Protein AF-A0AA87IZM4-F1 (afdb_monomer_lite)

Foldseek 3Di:
DDQDPQFDWDQDPVGIDGLAHNWDWDDPDPQKIWIWGDDPPKIWIWMWHADDVRQKTQTDDIAIPPHDDQVRQVVPVVGPVVVVVSRVVVNPDDIDGRDPPPPPPD

Secondary structure (DSSP, 8-state):
-EEETTEEEEEETTEEEEEESS-EEEE-SSSEEEEEEEETTEEEEEEEEEETTTTEEEEEEEEEESPPPHHHHHHSTTHHHHHHHHHHHHHTSPPEE---------

Radius of gyration: 14.88 Å; chains: 1; bounding box: 34×36×49 Å

Structure (mmCIF, N/CA/C/O backbone):
data_AF-A0AA87IZM4-F1
#
_entry.id   AF-A0AA87IZM4-F1
#
loop_
_atom_site.group_PDB
_atom_site.id
_atom_site.type_symbol
_atom_site.label_atom_id
_atom_site.label_alt_id
_atom_site.label_comp_id
_atom_site.label_asym_id
_atom_site.label_entity_id
_atom_site.label_seq_id
_atom_site.pdbx_PDB_ins_code
_atom_site.Cartn_x
_atom_site.Cartn_y
_atom_site.Cartn_z
_atom_site.occupancy
_atom_site.B_iso_or_equiv
_atom_site.auth_seq_id
_atom_site.auth_comp_id
_atom_site.auth_asym_id
_atom_site.auth_atom_id
_atom_site.pdbx_PDB_model_num
ATOM 1 N N . MET A 1 1 ? -8.379 -6.538 5.439 1.00 75.56 1 MET A N 1
ATOM 2 C CA . MET A 1 1 ? -6.898 -6.443 5.517 1.00 75.56 1 MET A CA 1
ATOM 3 C C . MET A 1 1 ? -6.527 -5.952 6.911 1.00 75.56 1 MET A C 1
ATOM 5 O O . MET A 1 1 ? -7.411 -5.451 7.595 1.00 75.56 1 MET A O 1
ATOM 9 N N . ALA A 1 2 ? -5.277 -6.105 7.341 1.00 78.75 2 ALA A N 1
ATOM 10 C CA . ALA A 1 2 ? -4.806 -5.656 8.655 1.00 78.75 2 ALA A CA 1
ATOM 11 C C . ALA A 1 2 ? -3.310 -5.309 8.625 1.00 78.75 2 ALA A C 1
ATOM 13 O O . ALA A 1 2 ? -2.608 -5.679 7.683 1.00 78.75 2 ALA A O 1
ATOM 14 N N . VAL A 1 3 ? -2.818 -4.644 9.674 1.00 81.69 3 VAL A N 1
ATOM 15 C CA . VAL A 1 3 ? -1.380 -4.551 9.965 1.00 81.69 3 VAL A CA 1
ATOM 16 C C . VAL A 1 3 ? -1.068 -5.492 11.127 1.00 81.69 3 VAL A C 1
ATOM 18 O O . VAL A 1 3 ? -1.540 -5.271 12.241 1.00 81.69 3 VAL A O 1
ATOM 21 N N . LEU A 1 4 ? -0.302 -6.553 10.873 1.00 81.88 4 LEU A N 1
ATOM 22 C CA . LEU A 1 4 ? 0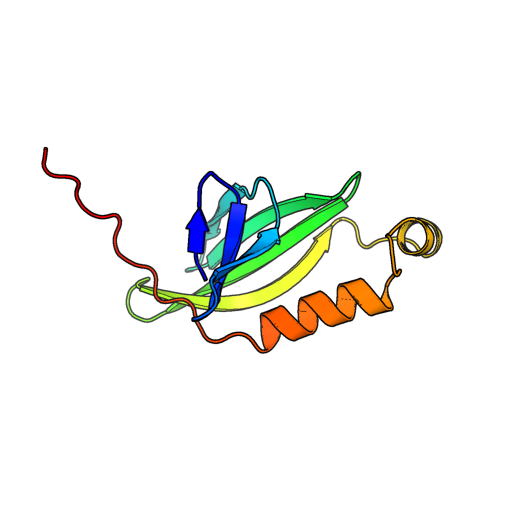.057 -7.578 11.858 1.00 81.88 4 LEU A CA 1
ATOM 23 C C . LEU A 1 4 ? 1.574 -7.651 11.995 1.00 81.88 4 LEU A C 1
ATOM 25 O O . LEU A 1 4 ? 2.272 -7.866 11.012 1.00 81.88 4 LEU A O 1
ATOM 29 N N . GLY A 1 5 ? 2.098 -7.458 13.209 1.00 81.69 5 GLY A N 1
ATOM 30 C CA . GLY A 1 5 ? 3.546 -7.530 13.455 1.00 81.69 5 GLY A CA 1
ATOM 31 C C . GLY A 1 5 ? 4.377 -6.520 12.650 1.00 81.69 5 GLY A C 1
ATOM 32 O O . GLY A 1 5 ? 5.563 -6.742 12.445 1.00 81.69 5 GLY A O 1
ATOM 33 N N . GLY A 1 6 ? 3.757 -5.431 12.181 1.00 85.06 6 GLY A N 1
ATOM 34 C CA . GLY A 1 6 ? 4.388 -4.455 11.291 1.00 85.06 6 GLY A CA 1
ATOM 35 C C . GLY A 1 6 ? 4.290 -4.793 9.801 1.00 85.06 6 GLY A C 1
ATOM 36 O O . GLY A 1 6 ? 4.795 -4.027 8.995 1.00 85.06 6 GLY A O 1
ATOM 37 N N . ASP A 1 7 ? 3.622 -5.877 9.406 1.00 87.75 7 ASP A N 1
ATOM 38 C CA . ASP A 1 7 ? 3.371 -6.218 8.004 1.00 87.75 7 ASP A CA 1
ATOM 39 C C . ASP A 1 7 ? 1.929 -5.885 7.611 1.00 87.75 7 ASP A C 1
ATOM 41 O O . ASP A 1 7 ? 0.990 -6.129 8.370 1.00 87.75 7 ASP A O 1
ATOM 45 N N . PHE A 1 8 ? 1.730 -5.368 6.400 1.00 86.88 8 PHE A N 1
ATOM 46 C CA . PHE A 1 8 ? 0.403 -5.184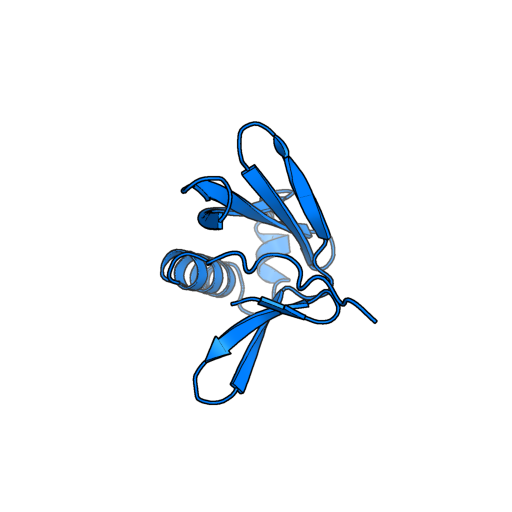 5.825 1.00 86.88 8 PHE A CA 1
ATOM 47 C C . PHE A 1 8 ? -0.054 -6.468 5.140 1.00 86.88 8 PHE A C 1
ATOM 49 O O . PHE A 1 8 ? 0.589 -6.956 4.201 1.00 86.88 8 PHE A O 1
ATOM 56 N N . VAL A 1 9 ? -1.176 -7.013 5.603 1.00 85.56 9 VAL A N 1
ATOM 57 C CA . VAL A 1 9 ? -1.684 -8.317 5.180 1.00 85.56 9 VAL A CA 1
ATOM 58 C C . VAL A 1 9 ? -3.113 -8.234 4.654 1.00 85.56 9 VAL A C 1
ATOM 60 O O . VAL A 1 9 ? -3.998 -7.624 5.260 1.00 85.56 9 VAL A O 1
ATOM 63 N N . LEU A 1 10 ? -3.367 -8.912 3.538 1.00 81.50 10 LEU A N 1
ATOM 64 C CA . LEU A 1 10 ? -4.710 -9.232 3.071 1.00 81.50 10 LEU A CA 1
ATOM 65 C C . LEU A 1 10 ? -5.190 -10.469 3.836 1.00 81.50 10 LEU A C 1
ATOM 67 O O . LEU A 1 10 ? -4.515 -11.493 3.811 1.00 81.50 10 LEU A O 1
ATOM 71 N N . ILE A 1 11 ? -6.336 -10.378 4.508 1.00 80.25 11 ILE A N 1
ATOM 72 C CA . ILE A 1 11 ? -6.954 -11.504 5.222 1.00 80.25 11 ILE A CA 1
ATOM 73 C C . ILE A 1 11 ? -8.067 -12.052 4.328 1.00 80.25 11 ILE A C 1
ATOM 75 O O . ILE A 1 11 ? -8.880 -11.270 3.835 1.00 80.25 11 ILE A O 1
ATOM 79 N N . SER A 1 12 ? -8.082 -13.364 4.127 1.00 78.69 12 SER A N 1
ATOM 80 C CA . SER A 1 12 ? -9.124 -14.120 3.434 1.00 78.69 12 SER A CA 1
ATOM 81 C C . SER A 1 12 ? -9.572 -15.304 4.293 1.00 78.69 12 SER A C 1
ATOM 83 O O . SER A 1 12 ? -8.928 -15.650 5.283 1.00 78.69 12 SER A O 1
ATOM 85 N N . ASP A 1 13 ? -10.646 -15.981 3.890 1.00 77.50 13 ASP A N 1
ATOM 86 C CA . ASP A 1 13 ? -11.172 -17.145 4.621 1.00 77.50 13 ASP A CA 1
ATOM 87 C C . ASP A 1 13 ? -10.156 -18.296 4.733 1.00 77.50 13 ASP A C 1
ATOM 89 O O . ASP A 1 13 ? -10.203 -19.113 5.647 1.00 77.50 13 ASP A O 1
ATOM 93 N N . THR A 1 14 ? -9.200 -18.349 3.804 1.00 82.50 14 THR A N 1
ATOM 94 C CA . THR A 1 14 ? -8.161 -19.382 3.719 1.00 82.50 14 THR A CA 1
ATOM 95 C C . THR A 1 14 ? -6.854 -19.003 4.422 1.00 82.50 14 THR A C 1
ATOM 97 O O . THR A 1 14 ? -5.893 -19.768 4.356 1.00 82.50 14 THR A O 1
ATOM 100 N N . GLY A 1 15 ? -6.771 -17.824 5.048 1.00 81.88 15 GLY A N 1
ATOM 101 C CA . GLY A 1 15 ? -5.575 -17.359 5.754 1.00 81.88 15 GLY A CA 1
ATOM 102 C C . GLY A 1 15 ? -5.251 -15.894 5.481 1.00 81.88 15 GLY A C 1
ATOM 103 O O . GLY A 1 15 ? -6.131 -15.064 5.282 1.00 81.88 15 GLY A O 1
ATOM 104 N N . TYR A 1 16 ? -3.966 -15.548 5.486 1.00 83.88 16 TYR A N 1
ATOM 105 C CA . TYR A 1 16 ? -3.531 -14.201 5.134 1.00 83.88 16 TYR A CA 1
ATOM 106 C C . TYR A 1 16 ? -2.372 -14.223 4.144 1.00 83.88 16 TYR A C 1
ATOM 108 O O . TYR A 1 16 ? -1.534 -15.125 4.138 1.00 83.88 16 TYR A O 1
ATOM 116 N N . LYS A 1 17 ? -2.321 -13.193 3.305 1.00 84.31 17 LYS A N 1
ATOM 117 C CA . LYS A 1 17 ? -1.242 -12.930 2.358 1.00 84.31 17 LYS A CA 1
ATOM 118 C C . LYS A 1 17 ? -0.566 -11.630 2.757 1.00 84.31 17 LYS A C 1
ATOM 120 O O . LYS A 1 17 ? -1.222 -10.596 2.846 1.00 84.31 17 LYS A O 1
ATOM 125 N N . ILE A 1 18 ? 0.747 -11.668 2.953 1.00 84.69 18 ILE A N 1
ATOM 126 C CA . ILE A 1 18 ? 1.527 -10.446 3.156 1.00 84.69 18 ILE A CA 1
ATOM 127 C C . ILE A 1 18 ? 1.575 -9.683 1.833 1.00 84.69 18 ILE A C 1
ATOM 129 O O . ILE A 1 18 ? 2.012 -10.223 0.815 1.00 84.69 18 ILE A O 1
ATOM 133 N N . VAL A 1 19 ? 1.105 -8.438 1.859 1.00 83.38 19 VAL A N 1
ATOM 134 C CA . VAL A 1 19 ? 1.111 -7.534 0.705 1.00 83.38 19 VAL A CA 1
ATOM 135 C C . VAL A 1 19 ? 2.324 -6.616 0.765 1.00 83.38 19 VAL A C 1
ATOM 137 O O . VAL A 1 19 ? 3.028 -6.470 -0.230 1.00 83.38 19 VAL A O 1
ATOM 140 N N . GLN A 1 20 ? 2.614 -6.053 1.940 1.00 85.50 20 GLN A N 1
ATOM 141 C CA . GLN A 1 20 ? 3.803 -5.234 2.172 1.00 85.50 20 GLN A CA 1
ATOM 142 C C . GLN A 1 20 ? 4.435 -5.611 3.513 1.00 85.50 20 GLN A C 1
ATOM 144 O O . GLN A 1 20 ? 3.725 -5.829 4.492 1.00 85.50 20 GLN A O 1
ATOM 149 N N . LYS A 1 21 ? 5.767 -5.689 3.560 1.00 87.12 21 LYS A N 1
ATOM 150 C CA . LYS A 1 21 ? 6.515 -6.001 4.786 1.00 87.12 21 LYS A CA 1
ATOM 151 C C . LYS A 1 21 ? 7.024 -4.742 5.472 1.00 87.12 21 LYS A C 1
ATOM 153 O O . LYS A 1 21 ? 7.362 -3.782 4.780 1.00 87.12 21 LYS A O 1
ATOM 158 N N . ALA A 1 22 ? 7.146 -4.794 6.798 1.00 89.38 22 ALA A N 1
ATOM 159 C CA . ALA A 1 22 ? 7.735 -3.745 7.631 1.00 89.38 22 ALA A CA 1
ATOM 160 C C . ALA A 1 22 ? 7.183 -2.345 7.298 1.00 89.38 22 ALA A C 1
ATOM 162 O O . ALA A 1 22 ? 7.931 -1.394 7.058 1.00 89.38 22 ALA A O 1
ATOM 163 N N . VAL A 1 23 ? 5.856 -2.243 7.229 1.00 90.56 23 VAL A N 1
ATOM 164 C CA . VAL A 1 23 ? 5.162 -1.009 6.891 1.00 90.56 23 VAL A CA 1
ATOM 165 C C . VAL A 1 23 ? 5.241 0.001 8.029 1.00 90.56 23 VAL A C 1
ATOM 167 O O . VAL A 1 23 ? 5.039 -0.315 9.202 1.00 90.56 23 VAL A O 1
ATOM 170 N N . LYS A 1 24 ? 5.480 1.257 7.667 1.00 91.75 24 LYS A N 1
ATOM 171 C CA . LYS A 1 24 ? 5.350 2.408 8.553 1.00 91.75 24 LYS A CA 1
ATOM 172 C C . LYS A 1 24 ? 4.076 3.158 8.198 1.00 91.75 24 LYS A C 1
ATOM 174 O O . LYS A 1 24 ? 3.931 3.603 7.063 1.00 91.75 24 LYS A O 1
ATOM 179 N N . VAL A 1 25 ? 3.181 3.321 9.167 1.00 89.31 25 VAL A N 1
ATOM 180 C CA . VAL A 1 25 ? 1.960 4.124 9.022 1.00 89.31 25 VAL A CA 1
ATOM 181 C C . VAL A 1 25 ? 2.190 5.486 9.670 1.00 89.31 25 VAL A C 1
ATOM 183 O O . VAL A 1 25 ? 2.686 5.570 10.792 1.00 89.31 25 VAL A O 1
ATOM 186 N N . THR A 1 26 ? 1.866 6.553 8.952 1.00 90.06 26 THR A N 1
ATOM 187 C CA . THR A 1 26 ? 1.990 7.941 9.409 1.00 90.06 26 THR A CA 1
ATOM 188 C C . THR A 1 26 ? 0.740 8.722 9.047 1.00 90.06 26 THR A C 1
ATOM 190 O O . THR A 1 26 ? 0.217 8.549 7.946 1.00 90.06 26 THR A O 1
ATOM 193 N N . ASP A 1 27 ? 0.310 9.615 9.933 1.00 88.88 27 ASP A N 1
ATOM 194 C CA . ASP A 1 27 ? -0.693 10.628 9.608 1.00 88.88 27 ASP A CA 1
ATOM 195 C C . ASP A 1 27 ? -0.132 11.581 8.539 1.00 88.88 27 ASP A C 1
ATOM 197 O O . ASP A 1 27 ? 0.986 12.091 8.667 1.00 88.88 27 ASP A O 1
ATOM 201 N N . ALA A 1 28 ? -0.880 11.752 7.451 1.00 87.81 28 ALA A N 1
ATOM 202 C CA . ALA A 1 28 ? -0.551 12.652 6.350 1.00 87.81 28 ALA A CA 1
ATOM 203 C C . ALA A 1 28 ? -1.368 13.958 6.393 1.00 87.81 28 ALA A C 1
ATOM 205 O O . ALA A 1 28 ? -1.225 14.796 5.499 1.00 87.81 28 ALA A O 1
ATOM 206 N N . GLY A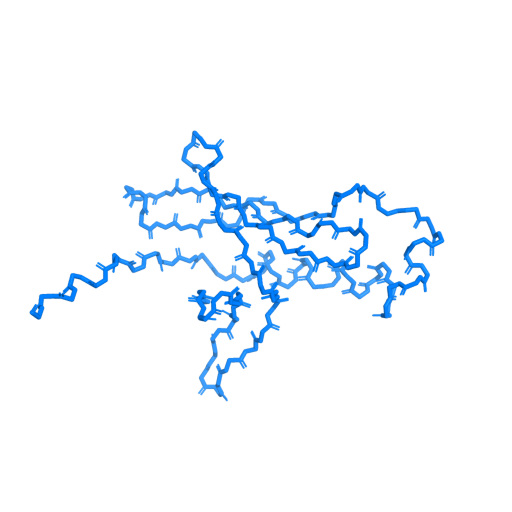 1 29 ? -2.195 14.142 7.426 1.00 86.81 29 GLY A N 1
ATOM 207 C CA . GLY A 1 29 ? -3.111 15.261 7.583 1.00 86.81 29 GLY A CA 1
ATOM 208 C C . GLY A 1 29 ? -4.320 15.173 6.650 1.00 86.81 29 GLY A C 1
ATOM 209 O O . GLY A 1 29 ? -4.391 14.330 5.757 1.00 86.81 29 GLY A O 1
ATOM 210 N N . ALA A 1 30 ? -5.287 16.072 6.856 1.00 86.00 30 ALA A N 1
ATOM 211 C CA . ALA A 1 30 ? -6.510 16.159 6.048 1.00 86.00 30 ALA A CA 1
ATOM 212 C C . ALA A 1 30 ? -7.236 14.805 5.900 1.00 86.00 30 ALA A C 1
ATOM 214 O O . ALA A 1 30 ? -7.639 14.435 4.796 1.00 86.00 30 ALA A O 1
ATOM 215 N N . ASN A 1 31 ? -7.369 14.076 7.015 1.00 88.50 31 ASN A N 1
ATOM 216 C CA . ASN A 1 31 ? -8.009 12.763 7.095 1.00 88.50 31 ASN A CA 1
ATOM 217 C C . ASN A 1 31 ? -7.349 11.746 6.154 1.00 88.50 31 ASN A C 1
ATOM 219 O O . ASN A 1 31 ? -8.025 11.053 5.396 1.00 88.50 31 ASN A O 1
ATOM 223 N N . ARG A 1 32 ? -6.013 11.677 6.152 1.00 89.81 32 ARG A N 1
ATOM 224 C CA . ARG A 1 32 ? -5.263 10.705 5.349 1.00 89.81 32 ARG A CA 1
ATOM 225 C C . ARG A 1 32 ? -4.223 9.968 6.169 1.00 89.81 32 ARG A C 1
ATOM 227 O O . ARG A 1 32 ? -3.465 10.565 6.926 1.00 89.81 32 ARG A O 1
ATOM 234 N N . LEU A 1 33 ? -4.111 8.670 5.915 1.00 90.06 33 LEU A N 1
ATOM 235 C CA . LEU A 1 33 ? -3.016 7.841 6.400 1.00 90.06 33 LEU A CA 1
ATOM 236 C C . LEU A 1 33 ? -2.092 7.496 5.243 1.00 90.06 33 LEU A C 1
ATOM 238 O O . LEU A 1 33 ? -2.529 6.996 4.208 1.00 90.06 33 LEU A O 1
ATOM 242 N N . LYS A 1 34 ? -0.796 7.707 5.440 1.00 91.94 34 LYS A N 1
ATOM 243 C CA . LYS A 1 34 ? 0.238 7.234 4.526 1.00 91.94 34 LYS A CA 1
ATOM 244 C C . LYS A 1 34 ? 0.902 6.002 5.114 1.00 91.94 34 LYS A C 1
ATOM 246 O O . LYS A 1 34 ? 1.443 6.046 6.215 1.00 91.94 34 LYS A O 1
ATOM 251 N N . MET A 1 35 ? 0.905 4.921 4.354 1.00 92.00 35 MET A N 1
ATOM 252 C CA . MET A 1 35 ? 1.614 3.691 4.661 1.00 92.00 35 MET A CA 1
ATOM 253 C C . MET A 1 35 ? 2.798 3.544 3.708 1.00 92.00 35 MET A C 1
ATOM 255 O O . MET A 1 35 ? 2.654 3.676 2.497 1.00 92.00 35 MET A O 1
ATOM 259 N N . THR A 1 36 ? 3.988 3.325 4.255 1.00 93.44 36 THR A N 1
ATOM 260 C CA . THR A 1 36 ? 5.244 3.234 3.500 1.00 93.44 36 THR A CA 1
ATOM 261 C C . THR A 1 36 ? 5.915 1.898 3.767 1.00 93.44 36 THR A C 1
ATOM 263 O O . THR A 1 36 ? 6.084 1.528 4.926 1.00 93.44 36 THR A O 1
ATOM 266 N N . ALA A 1 37 ? 6.323 1.198 2.713 1.00 91.81 37 ALA A N 1
ATOM 267 C CA . ALA A 1 37 ? 7.123 -0.019 2.798 1.00 91.81 37 ALA A CA 1
ATOM 268 C C . ALA A 1 37 ? 8.384 0.123 1.945 1.00 91.81 37 ALA A C 1
ATOM 270 O O . ALA A 1 37 ? 8.311 0.577 0.804 1.00 91.81 37 ALA A O 1
ATOM 271 N N . ASN A 1 38 ? 9.530 -0.298 2.470 1.00 89.44 38 ASN A N 1
ATOM 272 C CA . ASN A 1 38 ? 10.782 -0.247 1.720 1.00 89.44 38 ASN A CA 1
ATOM 273 C C . ASN A 1 38 ? 10.870 -1.432 0.752 1.00 89.44 38 ASN A C 1
ATOM 275 O O . ASN A 1 38 ? 10.664 -2.586 1.133 1.00 89.44 38 ASN A O 1
ATOM 279 N N . PHE A 1 39 ? 11.229 -1.147 -0.494 1.00 81.56 39 PHE A N 1
ATOM 280 C CA . PHE A 1 39 ? 11.435 -2.118 -1.558 1.00 81.56 39 PHE A CA 1
ATOM 281 C C . PHE A 1 39 ? 12.786 -1.856 -2.235 1.00 81.56 39 PHE A C 1
ATOM 283 O O . PHE A 1 39 ? 12.888 -1.162 -3.246 1.00 81.56 39 PHE A O 1
ATOM 290 N N . GLY A 1 40 ? 13.861 -2.384 -1.643 1.00 81.69 40 GLY A N 1
ATOM 291 C CA . GLY A 1 40 ? 15.224 -2.085 -2.086 1.00 81.69 40 GLY A CA 1
ATOM 292 C C . GLY A 1 40 ? 15.539 -0.597 -1.918 1.00 81.69 40 GLY A C 1
ATOM 293 O O . GLY A 1 40 ? 15.489 -0.082 -0.805 1.00 81.69 40 GLY A O 1
ATOM 294 N N . SER A 1 41 ? 15.849 0.087 -3.021 1.00 83.38 41 SER A N 1
ATOM 295 C CA . SER A 1 41 ? 16.085 1.539 -3.057 1.00 83.38 41 SER A CA 1
ATOM 296 C C . SER A 1 41 ? 14.815 2.373 -3.267 1.00 83.38 41 SER A C 1
ATOM 298 O O . SER A 1 41 ? 14.911 3.588 -3.423 1.00 83.38 41 SER A O 1
ATOM 300 N N . LEU A 1 42 ? 13.646 1.735 -3.350 1.00 88.56 42 LEU A N 1
ATOM 301 C CA . LEU A 1 42 ? 12.367 2.377 -3.644 1.00 88.56 42 LEU A CA 1
ATOM 302 C C . LEU A 1 42 ? 11.455 2.310 -2.422 1.00 88.56 42 LEU A C 1
ATOM 304 O O . LEU A 1 42 ? 11.479 1.333 -1.674 1.00 88.56 42 LEU A O 1
ATOM 308 N N . ASN A 1 43 ? 10.600 3.309 -2.255 1.00 90.38 43 ASN A N 1
ATOM 309 C CA . ASN A 1 43 ? 9.534 3.282 -1.264 1.00 90.38 43 ASN A CA 1
ATOM 310 C C . ASN A 1 43 ? 8.213 2.969 -1.953 1.00 90.38 43 ASN A C 1
ATOM 312 O O . ASN A 1 43 ? 7.802 3.681 -2.862 1.00 90.38 43 ASN A O 1
ATOM 316 N N . TRP A 1 44 ? 7.519 1.937 -1.496 1.00 90.94 44 TRP A N 1
ATOM 317 C CA . TRP A 1 44 ? 6.125 1.707 -1.841 1.00 90.94 44 TRP A CA 1
ATOM 318 C C . TRP A 1 44 ? 5.245 2.518 -0.907 1.00 90.94 44 TRP A C 1
ATOM 320 O O . TRP A 1 44 ? 5.163 2.233 0.290 1.00 90.94 44 TRP A O 1
ATOM 330 N N . ILE A 1 45 ? 4.551 3.496 -1.479 1.00 91.62 45 ILE A N 1
ATOM 331 C CA . ILE A 1 45 ? 3.624 4.376 -0.783 1.00 91.62 45 ILE A CA 1
ATOM 332 C C . ILE A 1 45 ? 2.184 3.971 -1.093 1.00 91.62 45 ILE A C 1
ATOM 334 O O . ILE A 1 45 ? 1.785 3.868 -2.252 1.00 91.62 45 ILE A O 1
ATOM 338 N N . THR A 1 46 ? 1.406 3.767 -0.038 1.00 90.94 46 THR A N 1
ATOM 339 C CA . THR A 1 46 ? -0.028 3.476 -0.073 1.00 90.94 46 THR A CA 1
ATOM 340 C C . THR A 1 46 ? -0.727 4.545 0.766 1.00 90.94 46 THR A C 1
ATOM 342 O O . THR A 1 46 ? -0.480 4.640 1.968 1.00 90.94 46 THR A O 1
ATOM 345 N N . THR A 1 47 ? -1.575 5.366 0.155 1.00 91.56 47 THR A N 1
ATOM 346 C CA . THR A 1 47 ? -2.315 6.438 0.835 1.00 91.56 47 THR A CA 1
ATOM 347 C C . THR A 1 47 ? -3.773 6.042 0.983 1.00 91.56 47 THR A C 1
ATOM 349 O O . THR A 1 47 ? -4.418 5.671 0.003 1.00 91.56 47 THR A O 1
ATOM 352 N N . PHE A 1 48 ? -4.298 6.165 2.196 1.00 90.19 48 PHE A N 1
ATOM 353 C CA . PHE A 1 48 ? -5.703 5.961 2.515 1.00 90.19 48 PHE A CA 1
ATOM 354 C C . PHE A 1 48 ? -6.346 7.287 2.907 1.00 90.19 48 PHE A C 1
ATOM 356 O O . PHE A 1 48 ? -5.764 8.039 3.688 1.00 90.19 48 PHE A O 1
ATOM 363 N N . ARG A 1 49 ? -7.552 7.550 2.409 1.00 90.56 49 ARG A N 1
ATOM 364 C CA . ARG A 1 49 ? -8.447 8.590 2.919 1.00 90.56 49 ARG A CA 1
ATOM 365 C C . ARG A 1 49 ? -9.315 8.001 4.026 1.00 90.56 49 ARG A C 1
ATOM 367 O O . ARG A 1 49 ? -9.837 6.901 3.876 1.00 90.56 49 ARG A O 1
ATOM 374 N N . LEU A 1 50 ? -9.465 8.736 5.115 1.00 88.50 50 LEU A N 1
ATOM 375 C CA . LEU A 1 50 ? -10.318 8.389 6.237 1.00 88.50 50 LEU A CA 1
ATOM 376 C C . LEU A 1 50 ? -11.714 8.996 6.053 1.00 88.50 50 LEU A C 1
ATOM 378 O O . LEU A 1 50 ? -11.861 10.170 5.707 1.00 88.50 50 LEU A O 1
ATOM 382 N N . GLU A 1 51 ? -12.734 8.174 6.263 1.00 86.06 51 GLU A N 1
ATOM 383 C CA . GLU A 1 51 ? -14.157 8.499 6.168 1.00 86.06 51 GLU A CA 1
ATOM 384 C C . GLU A 1 51 ? -14.926 7.906 7.357 1.00 86.06 51 GLU A C 1
ATOM 386 O O . GLU A 1 51 ? -14.415 7.042 8.073 1.00 86.06 51 GLU A O 1
ATOM 391 N N . GLY A 1 52 ? -16.175 8.349 7.553 1.00 74.69 52 GLY A N 1
ATOM 392 C CA . GLY A 1 52 ? -17.065 7.804 8.585 1.00 74.69 52 GLY A CA 1
ATOM 393 C C . GLY A 1 52 ? -16.505 7.969 10.000 1.00 74.69 52 GLY A C 1
ATOM 394 O O . GLY A 1 52 ? -16.346 6.978 10.712 1.00 74.69 52 GLY A O 1
ATOM 395 N N . ASP A 1 53 ? -16.170 9.209 10.372 1.00 76.88 53 ASP A N 1
ATOM 396 C CA . ASP A 1 53 ? -15.540 9.567 11.653 1.00 76.88 53 ASP A CA 1
ATOM 397 C C . ASP A 1 53 ? -14.228 8.806 11.911 1.00 76.88 53 ASP A C 1
ATOM 399 O O . ASP A 1 53 ? -14.015 8.241 12.980 1.00 76.88 53 ASP A O 1
ATOM 403 N N . ASP A 1 54 ? -13.368 8.752 10.889 1.00 69.25 54 ASP A N 1
ATOM 404 C CA . ASP A 1 54 ? -12.055 8.092 10.903 1.00 69.25 54 ASP A CA 1
ATOM 405 C C . ASP A 1 54 ? -12.079 6.573 11.150 1.00 69.25 54 ASP A C 1
ATOM 407 O O . ASP A 1 54 ? -11.053 5.968 11.462 1.00 69.25 54 ASP A O 1
ATOM 411 N N . ASN A 1 55 ? -13.230 5.928 10.946 1.00 75.44 55 ASN A N 1
ATOM 412 C CA . ASN A 1 55 ? -13.381 4.479 11.108 1.00 75.44 55 ASN A CA 1
ATOM 413 C C . ASN A 1 55 ? -13.272 3.705 9.790 1.00 75.44 55 ASN A C 1
ATOM 415 O O . ASN A 1 55 ? -13.200 2.475 9.802 1.00 75.44 55 ASN A O 1
ATOM 419 N N . ILE A 1 56 ? -13.276 4.388 8.644 1.00 81.50 56 ILE A N 1
ATOM 420 C CA . ILE A 1 56 ? -13.189 3.760 7.324 1.00 81.50 56 ILE A CA 1
ATOM 421 C C . ILE A 1 56 ? -11.974 4.320 6.592 1.00 81.50 56 ILE A C 1
ATOM 423 O O . ILE A 1 56 ? -11.930 5.500 6.273 1.00 81.50 56 ILE A O 1
ATOM 427 N N . ALA A 1 57 ? -10.999 3.470 6.284 1.00 85.94 57 ALA A N 1
ATOM 428 C CA . ALA A 1 57 ? -9.876 3.797 5.417 1.00 85.94 57 ALA A CA 1
ATOM 429 C C . ALA A 1 57 ? -10.160 3.319 3.984 1.00 85.94 57 ALA A C 1
ATOM 431 O O . ALA A 1 57 ? -10.178 2.123 3.678 1.00 85.94 57 ALA A O 1
ATOM 432 N N . VAL A 1 58 ? -10.371 4.280 3.092 1.00 86.31 58 VAL A N 1
ATOM 433 C CA . VAL A 1 58 ? -10.560 4.090 1.653 1.00 86.31 58 VAL A CA 1
ATOM 434 C C . VAL A 1 58 ? -9.214 4.250 0.962 1.00 86.31 58 VAL A C 1
ATOM 436 O O . VAL A 1 58 ? -8.515 5.233 1.198 1.00 86.31 58 VAL A O 1
ATOM 439 N N . LEU A 1 59 ? -8.821 3.298 0.117 1.00 88.62 59 LEU A N 1
ATO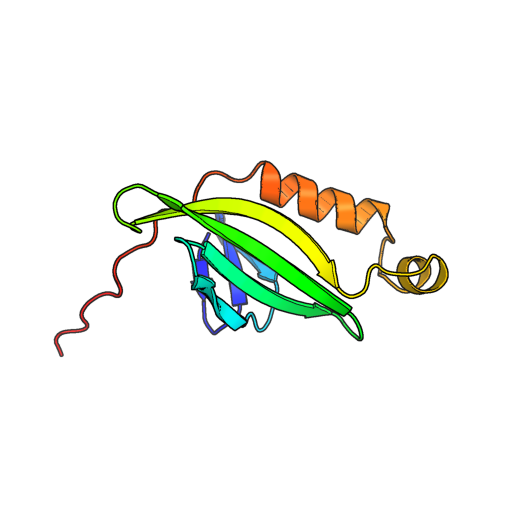M 440 C CA . LEU A 1 59 ? -7.576 3.420 -0.635 1.00 88.62 59 LEU A CA 1
ATOM 441 C C . LEU A 1 59 ? -7.687 4.585 -1.631 1.00 88.62 59 LEU A C 1
ATOM 443 O O . LEU A 1 59 ? -8.555 4.582 -2.496 1.00 88.62 59 LEU A O 1
ATOM 447 N N . GLU A 1 60 ? -6.812 5.582 -1.497 1.00 88.56 60 GLU A N 1
ATOM 448 C CA . GLU A 1 60 ? -6.798 6.772 -2.355 1.00 88.56 60 GLU A CA 1
ATOM 449 C C . GLU A 1 60 ? -5.773 6.628 -3.487 1.00 88.56 60 GLU A C 1
ATOM 451 O O . GLU A 1 60 ? -6.066 6.968 -4.632 1.00 88.56 60 GLU A O 1
ATOM 456 N N . LYS A 1 61 ? -4.561 6.140 -3.181 1.00 88.81 61 LYS A N 1
ATOM 457 C CA . LYS A 1 61 ? -3.488 5.990 -4.177 1.00 88.81 61 LYS A CA 1
ATOM 458 C C . LYS A 1 61 ? -2.429 4.977 -3.750 1.00 88.81 61 LYS A C 1
ATOM 460 O O . LYS A 1 61 ? -2.084 4.896 -2.572 1.00 88.81 61 LYS A O 1
ATOM 465 N N . VAL A 1 62 ? -1.835 4.292 -4.726 1.00 89.06 62 VAL A N 1
ATOM 466 C CA . VAL A 1 62 ? -0.632 3.464 -4.557 1.00 89.06 62 VAL A CA 1
ATOM 467 C C . VAL A 1 62 ? 0.427 3.858 -5.585 1.00 89.06 62 VAL A C 1
ATOM 469 O O . VAL A 1 62 ? 0.104 4.037 -6.757 1.00 89.06 62 VAL A O 1
ATOM 472 N N . TYR A 1 63 ? 1.681 4.031 -5.165 1.00 89.81 63 TYR A N 1
ATOM 473 C CA . TYR A 1 63 ? 2.787 4.380 -6.066 1.00 89.81 63 TYR A CA 1
ATOM 474 C C . TYR A 1 63 ? 4.166 4.048 -5.471 1.00 89.81 63 TYR A C 1
ATOM 476 O O . TYR A 1 63 ? 4.287 3.724 -4.290 1.00 89.81 63 TYR A O 1
ATOM 484 N N . LEU A 1 64 ? 5.213 4.127 -6.301 1.00 90.06 64 LEU A N 1
ATOM 485 C CA . LEU A 1 64 ? 6.612 4.021 -5.874 1.00 90.06 64 LEU A CA 1
ATOM 486 C C . LEU A 1 64 ? 7.267 5.402 -5.850 1.00 90.06 64 LEU A C 1
ATOM 488 O O . LEU A 1 64 ? 7.009 6.221 -6.731 1.00 90.06 64 LEU A O 1
ATOM 492 N N . GLU A 1 65 ? 8.120 5.639 -4.858 1.00 90.88 65 GLU A N 1
ATOM 493 C CA . GLU A 1 65 ? 8.892 6.870 -4.718 1.00 90.88 65 GLU A CA 1
ATOM 494 C C . GLU A 1 65 ? 10.377 6.568 -4.420 1.00 90.88 65 GLU A C 1
ATOM 496 O O . GLU A 1 65 ? 10.670 5.892 -3.427 1.00 90.88 65 GLU A O 1
ATOM 501 N N . PRO A 1 66 ? 11.325 7.064 -5.241 1.00 89.81 66 PRO A N 1
ATOM 502 C CA . PRO A 1 66 ? 11.088 7.774 -6.504 1.00 89.81 66 PRO A CA 1
ATOM 503 C C . PRO A 1 66 ? 10.412 6.874 -7.552 1.00 89.81 66 PRO A C 1
ATOM 505 O O . PRO A 1 66 ? 10.381 5.650 -7.408 1.00 89.81 66 PRO A O 1
ATOM 508 N N . GLU A 1 67 ? 9.862 7.484 -8.604 1.00 89.06 67 GLU A N 1
ATOM 509 C CA . GLU A 1 67 ? 9.358 6.720 -9.745 1.00 89.06 67 GLU A CA 1
ATOM 510 C C . GLU A 1 67 ? 10.515 5.911 -10.364 1.00 89.06 67 GLU A C 1
ATOM 512 O O . GLU A 1 67 ? 11.575 6.490 -10.624 1.00 89.06 67 GLU A O 1
ATOM 517 N N . PRO A 1 68 ? 10.366 4.588 -10.574 1.00 88.19 68 PRO A N 1
ATOM 518 C CA . PRO A 1 68 ? 11.486 3.781 -11.029 1.00 88.19 68 PRO A CA 1
ATOM 519 C C . PRO A 1 68 ? 11.840 4.070 -12.488 1.00 88.19 68 PRO A C 1
ATOM 521 O O . PRO A 1 68 ? 10.963 4.184 -13.347 1.00 88.19 68 PRO A O 1
ATOM 524 N N . THR A 1 69 ? 13.137 4.101 -12.786 1.00 89.25 69 THR A N 1
ATOM 525 C CA . THR A 1 69 ? 13.636 4.121 -14.168 1.00 89.25 69 THR A CA 1
ATOM 526 C C . THR A 1 69 ? 13.384 2.781 -14.865 1.00 89.25 69 THR A C 1
ATOM 528 O O . THR A 1 69 ? 13.123 1.763 -14.221 1.00 89.25 69 THR A O 1
ATOM 531 N N . ALA A 1 70 ? 13.514 2.738 -16.195 1.00 86.25 70 ALA A N 1
ATOM 532 C CA . ALA A 1 70 ? 13.399 1.492 -16.962 1.00 86.25 70 ALA A CA 1
ATOM 533 C C . ALA A 1 70 ? 14.378 0.402 -16.476 1.00 86.25 70 ALA A C 1
ATOM 535 O O . ALA A 1 70 ? 14.022 -0.774 -16.401 1.00 86.25 70 ALA A O 1
ATOM 536 N N . GLU A 1 71 ? 15.594 0.793 -16.087 1.00 86.19 71 GLU A N 1
ATOM 537 C CA . GLU A 1 71 ? 16.597 -0.126 -15.538 1.00 86.19 71 GLU A CA 1
ATOM 538 C C . GLU A 1 71 ? 16.171 -0.645 -14.165 1.00 86.19 71 GLU A C 1
ATOM 540 O O . GLU A 1 71 ? 16.284 -1.837 -13.890 1.00 86.19 71 GLU A O 1
ATOM 545 N N . GLN A 1 72 ? 15.619 0.224 -13.313 1.00 85.12 72 GLN A N 1
ATOM 546 C CA . GLN A 1 72 ? 15.106 -0.183 -12.007 1.00 85.12 72 GLN A CA 1
ATOM 547 C C . GLN A 1 72 ? 13.910 -1.123 -12.149 1.00 85.12 72 GLN A C 1
ATOM 549 O O . GLN A 1 72 ? 13.851 -2.123 -11.439 1.00 85.12 72 GLN A O 1
ATOM 554 N N . TRP A 1 73 ? 13.010 -0.882 -13.106 1.00 87.00 73 TRP A N 1
ATOM 555 C CA . TRP A 1 73 ? 11.919 -1.807 -13.414 1.00 87.00 73 TRP A CA 1
ATOM 556 C C . TRP A 1 73 ? 12.422 -3.187 -13.836 1.00 87.00 73 TRP A C 1
ATOM 558 O O . TRP A 1 73 ? 11.843 -4.186 -13.410 1.00 87.00 73 TRP A O 1
ATOM 568 N N . ALA A 1 74 ? 13.510 -3.266 -14.607 1.00 83.94 74 ALA A N 1
ATOM 569 C CA . ALA A 1 74 ? 14.115 -4.541 -14.997 1.00 83.94 74 ALA A CA 1
ATOM 570 C C . ALA A 1 74 ? 14.692 -5.324 -13.801 1.00 83.94 74 ALA A C 1
ATOM 572 O O . ALA A 1 74 ? 14.742 -6.554 -13.837 1.00 83.94 74 ALA A O 1
ATOM 573 N N . LEU A 1 75 ? 15.090 -4.630 -12.730 1.00 83.00 75 LEU A N 1
ATOM 574 C CA . LEU A 1 75 ? 15.594 -5.244 -11.497 1.00 83.00 75 LEU A CA 1
ATOM 575 C C . LEU A 1 75 ? 14.476 -5.745 -10.572 1.00 83.00 75 LEU A C 1
ATOM 577 O O . LEU A 1 75 ? 14.734 -6.557 -9.682 1.00 83.00 75 LEU A O 1
ATOM 581 N N . ILE A 1 76 ? 13.235 -5.289 -10.761 1.00 81.31 76 ILE A N 1
ATOM 582 C CA . ILE A 1 76 ? 12.098 -5.747 -9.962 1.00 81.31 76 ILE A CA 1
ATOM 583 C C . ILE A 1 76 ? 11.667 -7.137 -10.452 1.00 81.31 76 ILE A C 1
ATOM 585 O O . ILE A 1 76 ? 11.340 -7.295 -11.628 1.00 81.31 76 ILE A O 1
ATOM 589 N N . PRO A 1 77 ? 11.591 -8.165 -9.583 1.00 76.19 77 PRO A N 1
ATOM 590 C CA . PRO A 1 77 ? 11.176 -9.503 -9.998 1.00 76.19 77 PRO A CA 1
ATOM 591 C C . PRO A 1 77 ? 9.753 -9.533 -10.581 1.00 76.19 77 PRO A C 1
ATOM 593 O O . PRO A 1 77 ? 8.763 -9.467 -9.846 1.00 76.19 77 PRO A O 1
ATOM 596 N N . GLY A 1 78 ? 9.649 -9.701 -11.903 1.00 76.75 78 GLY A N 1
ATOM 597 C CA . GLY A 1 78 ? 8.395 -9.641 -12.672 1.00 76.75 78 GLY A CA 1
ATOM 598 C C . GLY A 1 78 ? 8.081 -8.271 -13.287 1.00 76.75 78 GLY A C 1
ATOM 599 O O . GLY A 1 78 ? 7.042 -8.116 -13.928 1.00 76.75 78 GLY A O 1
ATOM 600 N N . GLY A 1 79 ? 8.981 -7.306 -13.117 1.00 83.31 79 GLY A N 1
ATOM 601 C CA . GLY A 1 79 ? 8.967 -6.011 -13.774 1.00 83.31 79 GLY A CA 1
ATOM 602 C C . GLY A 1 79 ? 7.786 -5.114 -13.420 1.00 83.31 79 GLY A C 1
ATOM 603 O O . GLY A 1 79 ? 7.011 -5.355 -12.488 1.00 83.31 79 GLY A O 1
ATOM 604 N N . GLU A 1 80 ? 7.645 -4.067 -14.225 1.00 84.94 80 GLU A N 1
ATOM 605 C CA . GLU A 1 80 ? 6.582 -3.069 -14.124 1.00 84.94 80 GLU A CA 1
ATOM 606 C C . GLU A 1 80 ? 5.183 -3.689 -14.179 1.00 84.94 80 GLU A C 1
ATOM 608 O O . GLU A 1 80 ? 4.327 -3.364 -13.356 1.00 84.94 80 GLU A O 1
ATOM 613 N N . ALA A 1 81 ? 4.955 -4.635 -15.095 1.00 85.25 81 ALA A N 1
ATOM 614 C CA . ALA A 1 81 ? 3.647 -5.254 -15.292 1.00 85.25 81 ALA A CA 1
ATOM 615 C C . ALA A 1 81 ? 3.142 -5.965 -14.029 1.00 85.25 81 ALA A C 1
ATOM 617 O O . ALA A 1 81 ? 1.978 -5.816 -13.650 1.00 85.25 81 ALA A O 1
ATOM 618 N N . LYS A 1 82 ? 4.017 -6.702 -13.335 1.00 82.94 82 LYS A N 1
ATOM 619 C CA . LYS A 1 82 ? 3.639 -7.394 -12.101 1.00 82.94 82 LYS A CA 1
ATOM 620 C C . LYS A 1 82 ? 3.360 -6.413 -10.963 1.00 82.94 82 LYS A C 1
ATOM 622 O O . LYS A 1 82 ? 2.403 -6.616 -10.220 1.00 82.94 82 LYS A O 1
ATOM 627 N N . MET A 1 83 ? 4.156 -5.351 -10.834 1.00 83.12 83 MET A N 1
ATOM 628 C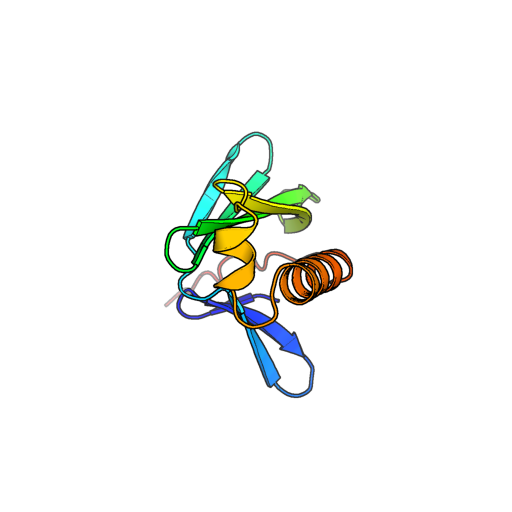 CA . MET A 1 83 ? 3.933 -4.320 -9.812 1.00 83.12 83 MET A CA 1
ATOM 629 C C . MET A 1 83 ? 2.639 -3.549 -10.048 1.00 83.12 83 MET A C 1
ATOM 631 O O . MET A 1 83 ? 1.827 -3.440 -9.132 1.00 83.12 83 MET A O 1
ATOM 635 N N . LYS A 1 84 ? 2.379 -3.116 -11.285 1.00 83.31 84 LYS A N 1
ATOM 636 C CA . LYS A 1 84 ? 1.100 -2.493 -11.650 1.00 83.31 84 LYS A CA 1
ATOM 637 C C . LYS A 1 84 ? -0.081 -3.437 -11.424 1.00 83.31 84 LYS A C 1
ATOM 639 O O . LYS A 1 84 ? -1.121 -2.999 -10.948 1.00 83.31 84 LYS A O 1
ATOM 644 N N . GLY A 1 85 ? 0.089 -4.734 -11.687 1.00 85.12 85 GLY A N 1
ATOM 645 C CA . GLY A 1 85 ? -0.910 -5.750 -11.347 1.00 85.12 85 GLY A CA 1
ATOM 646 C C . GLY A 1 85 ? -1.200 -5.819 -9.844 1.00 85.12 85 GLY A C 1
ATOM 647 O O . GLY A 1 85 ? -2.359 -5.914 -9.453 1.00 85.12 85 GLY A O 1
ATOM 648 N N . MET A 1 86 ? -0.174 -5.712 -8.995 1.00 81.94 86 MET A N 1
ATOM 649 C CA . MET A 1 86 ? -0.362 -5.652 -7.541 1.00 81.94 86 MET A CA 1
ATOM 650 C C . MET A 1 86 ? -1.039 -4.353 -7.085 1.00 81.94 86 MET A C 1
ATOM 652 O O . MET A 1 86 ? -1.879 -4.406 -6.190 1.00 81.94 86 MET A O 1
ATOM 656 N N . PHE A 1 87 ? -0.728 -3.208 -7.703 1.00 85.44 87 PHE A N 1
ATOM 657 C CA . PHE A 1 87 ? -1.420 -1.944 -7.409 1.00 85.44 87 PHE A CA 1
ATOM 658 C C . PHE A 1 87 ? -2.899 -2.039 -7.754 1.00 85.44 87 PHE A C 1
ATOM 660 O O . PHE A 1 87 ? -3.738 -1.749 -6.910 1.00 85.44 87 PHE A O 1
ATOM 667 N N . LYS A 1 88 ? -3.215 -2.568 -8.938 1.00 83.31 88 LYS A N 1
ATOM 668 C CA . LYS A 1 88 ? -4.597 -2.786 -9.359 1.00 83.31 88 LYS A CA 1
ATOM 669 C C . LYS A 1 88 ? -5.350 -3.729 -8.415 1.00 83.31 88 LYS A C 1
ATOM 671 O O . LYS A 1 88 ? -6.486 -3.457 -8.059 1.00 83.31 88 LYS A O 1
ATOM 676 N N . GLN A 1 89 ? -4.712 -4.809 -7.956 1.00 80.12 89 GLN A N 1
ATOM 677 C CA . GLN A 1 89 ? -5.324 -5.705 -6.966 1.00 80.12 89 GLN A CA 1
ATOM 678 C C . GLN A 1 89 ? -5.650 -4.988 -5.651 1.00 80.12 89 GLN A C 1
ATOM 680 O O . GLN A 1 89 ? -6.683 -5.264 -5.048 1.00 80.12 89 GLN A O 1
ATOM 685 N N . LEU A 1 90 ? -4.787 -4.075 -5.202 1.00 79.00 90 LEU A N 1
ATOM 686 C CA . LEU A 1 90 ? -5.059 -3.261 -4.018 1.00 79.00 90 LEU A CA 1
ATOM 687 C C . LEU A 1 90 ? -6.208 -2.280 -4.250 1.00 79.00 90 LEU A C 1
ATOM 689 O O . LEU A 1 90 ? -7.065 -2.158 -3.381 1.00 79.00 90 LEU A O 1
ATOM 693 N N . GLU A 1 91 ? -6.252 -1.633 -5.413 1.00 78.31 91 GLU A N 1
ATOM 694 C CA . GLU A 1 91 ? -7.342 -0.734 -5.824 1.00 78.31 91 GLU A CA 1
ATOM 695 C C . GLU A 1 91 ? -8.698 -1.444 -5.909 1.00 78.31 91 GLU A C 1
ATOM 697 O O . GLU A 1 91 ? -9.723 -0.852 -5.586 1.00 78.31 91 GLU A O 1
ATOM 702 N N . GLU A 1 92 ? -8.714 -2.724 -6.280 1.00 80.00 92 GLU A N 1
ATOM 703 C CA . GLU A 1 92 ? -9.920 -3.560 -6.305 1.00 80.00 92 GLU A CA 1
ATOM 704 C C . GLU A 1 92 ? -10.305 -4.113 -4.920 1.00 80.00 92 GLU A C 1
ATOM 706 O O . GLU A 1 92 ? -11.369 -4.718 -4.762 1.00 80.00 92 GLU A O 1
ATOM 711 N N . THR A 1 93 ? -9.458 -3.939 -3.900 1.00 70.25 93 THR A N 1
ATOM 712 C CA . THR A 1 93 ? -9.736 -4.472 -2.564 1.00 70.25 93 THR A CA 1
ATOM 713 C C . THR A 1 93 ? -10.735 -3.568 -1.822 1.00 70.25 93 THR A C 1
ATOM 715 O O . THR A 1 93 ? -10.574 -2.347 -1.832 1.00 70.25 93 THR A O 1
ATOM 718 N N . PRO A 1 94 ? -11.755 -4.126 -1.137 1.00 69.31 94 PRO A N 1
ATOM 719 C CA . PRO A 1 94 ? -12.744 -3.336 -0.404 1.00 69.31 94 PRO A CA 1
ATOM 720 C C . PRO A 1 94 ? -12.129 -2.443 0.682 1.00 69.31 94 PRO A C 1
ATOM 722 O O . PRO A 1 94 ? -11.046 -2.719 1.207 1.00 69.31 94 PRO A O 1
ATOM 725 N N . HIS A 1 95 ? -12.873 -1.393 1.045 1.00 76.38 95 HIS A N 1
ATOM 726 C CA . HIS A 1 95 ? -12.488 -0.436 2.081 1.00 76.38 95 HIS A CA 1
ATOM 727 C C . HIS A 1 95 ? -12.122 -1.128 3.398 1.00 76.38 95 HIS A C 1
ATOM 729 O O . HIS A 1 95 ? -12.697 -2.151 3.786 1.00 76.38 95 HIS A O 1
ATOM 735 N N . LEU A 1 96 ? -11.166 -0.538 4.105 1.00 74.06 96 LEU A N 1
ATOM 736 C CA . LEU A 1 96 ? -10.736 -1.011 5.408 1.00 74.06 96 LEU A CA 1
ATOM 737 C C . LEU A 1 96 ? -11.629 -0.411 6.481 1.00 74.06 96 LEU A C 1
ATOM 739 O O . LEU A 1 96 ? -11.658 0.801 6.650 1.00 74.06 96 LEU A O 1
ATOM 743 N N . VAL A 1 97 ? -12.303 -1.255 7.253 1.00 71.00 97 VAL A N 1
ATOM 744 C CA . VAL A 1 97 ? -12.852 -0.818 8.537 1.00 71.00 97 VAL A CA 1
ATOM 745 C C . VAL A 1 97 ? -11.701 -0.806 9.534 1.00 71.00 97 VAL A C 1
ATOM 747 O O . VAL A 1 97 ? -11.075 -1.839 9.788 1.00 71.00 97 VAL A O 1
ATOM 750 N N . LEU A 1 98 ? -11.388 0.372 10.061 1.00 69.38 98 LEU A N 1
ATOM 751 C CA . LEU A 1 98 ? -10.421 0.533 11.130 1.00 69.38 98 LEU A CA 1
ATOM 752 C C . LEU A 1 98 ? -11.093 0.076 12.420 1.00 69.38 98 LEU A C 1
ATOM 754 O O . LEU A 1 98 ? -11.998 0.723 12.938 1.00 69.38 98 LEU A O 1
ATOM 758 N N . CYS A 1 99 ? -10.674 -1.080 12.930 1.00 67.00 99 CYS A N 1
ATOM 759 C CA . CYS A 1 99 ? -11.085 -1.481 1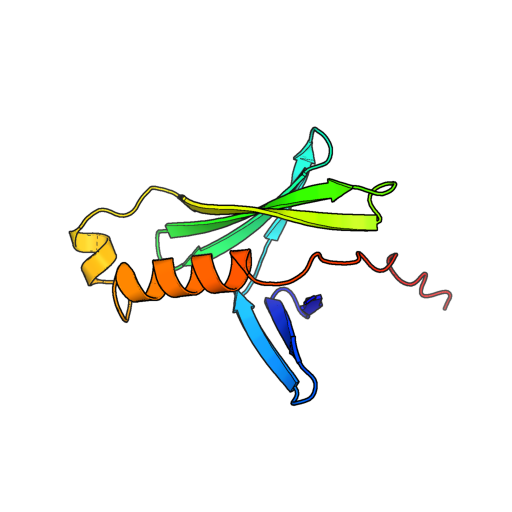4.264 1.00 67.00 99 CYS A CA 1
ATOM 760 C C . CYS A 1 99 ? -10.473 -0.489 15.263 1.00 67.00 99 CYS A C 1
ATOM 762 O O . CYS A 1 99 ? -9.259 -0.257 15.191 1.00 67.00 99 CYS A O 1
ATOM 764 N N . PRO A 1 100 ? -11.254 0.066 16.207 1.00 58.44 100 PRO A N 1
ATOM 765 C CA . PRO A 1 100 ? -10.677 0.830 17.301 1.00 58.44 100 PRO A CA 1
ATOM 766 C C . PRO A 1 100 ? -9.622 -0.042 17.980 1.00 58.44 100 PRO A C 1
ATOM 768 O O . PRO A 1 100 ? -9.823 -1.252 18.142 1.00 58.44 100 PRO A O 1
ATOM 771 N N . ALA A 1 101 ? -8.478 0.554 18.331 1.00 55.25 101 ALA A N 1
ATOM 772 C CA . ALA A 1 101 ? -7.456 -0.144 19.094 1.00 55.25 101 ALA A CA 1
ATOM 773 C C . ALA A 1 101 ? -8.158 -0.744 20.309 1.00 55.25 101 ALA A C 1
ATOM 775 O O . ALA A 1 101 ? -8.696 0.005 21.123 1.00 55.25 101 ALA A O 1
ATOM 776 N N . SER A 1 102 ? -8.238 -2.077 20.377 1.00 47.03 102 SER A N 1
ATOM 777 C CA . SER A 1 102 ? -8.873 -2.746 21.504 1.00 47.03 102 SER A CA 1
ATOM 778 C C . SER A 1 102 ? -8.229 -2.153 22.745 1.00 47.03 102 SER A C 1
ATOM 780 O O . SER A 1 102 ? -7.021 -2.311 22.941 1.00 47.03 102 SER A O 1
ATOM 782 N N . THR A 1 103 ? -9.007 -1.430 23.549 1.00 41.31 103 THR A N 1
ATOM 783 C CA . THR A 1 103 ? -8.628 -1.074 24.906 1.00 41.31 103 THR A CA 1
ATOM 784 C C . THR A 1 103 ? -8.384 -2.406 25.581 1.00 41.31 103 THR A C 1
ATOM 786 O O . THR A 1 103 ? -9.306 -3.116 25.981 1.00 41.31 103 THR A O 1
ATOM 789 N N . ARG A 1 104 ? -7.118 -2.817 25.606 1.00 40.22 104 ARG A N 1
ATOM 790 C CA . ARG A 1 104 ? -6.649 -3.922 26.416 1.00 40.22 104 ARG A CA 1
ATOM 791 C C . ARG A 1 104 ? -6.704 -3.386 27.841 1.00 40.22 104 ARG A C 1
ATOM 793 O O . ARG A 1 104 ? -5.702 -2.941 28.378 1.00 40.22 104 ARG A O 1
ATOM 800 N N . ASN A 1 105 ? -7.917 -3.330 28.389 1.00 36.50 105 ASN A N 1
ATOM 801 C CA . ASN A 1 105 ? -8.139 -3.233 29.818 1.00 36.50 105 ASN A CA 1
ATOM 802 C C . ASN A 1 105 ? -7.615 -4.550 30.391 1.00 36.50 105 ASN A C 1
ATOM 804 O O . ASN A 1 105 ? -8.276 -5.584 30.291 1.00 36.50 105 ASN A O 1
ATOM 808 N N . GLY A 1 106 ? -6.380 -4.508 30.876 1.00 35.62 106 GLY A N 1
ATOM 809 C CA . GLY A 1 106 ? -5.767 -5.518 31.724 1.00 35.62 106 GLY A CA 1
ATOM 810 C C . GLY A 1 106 ? -5.140 -4.800 32.897 1.00 35.62 106 GLY A C 1
ATOM 811 O O . GLY A 1 106 ? -4.314 -3.904 32.618 1.00 35.62 106 GLY A O 1
#

Sequence (106 aa):
MAVLGGDFVLISDTGYKIVQKAVKVTDAGANRLKMTANFGSLNWITTFRLEGDDNIAVLEKVYLEPEPTAEQWALIPGGEAKMKGMFKQLEETPHLVLCPASTRNG

pLDDT: mean 81.65, std 11.54, range [35.62, 93.44]